Protein AF-F2Q975-F1 (afdb_monomer_lite)

Sequence (149 aa):
MLIAVYFLLTSPIRDTAPDRAGFRFYEELFMSIYDISVERIHACTLSTTAFIMMISDIEGALQVINALNHCGVPDHIDEDGWPDRTMQILSIAQMLGHASEAQLIPDRLFERYVADLIVLGHQTDAYAWNYGFRAGVTRAIELRYEEQM

Radius of gyration: 25.01 Å; chains: 1; bounding box: 68×24×67 Å

Foldseek 3Di:
DPVVVVVVPPDDDDDDDDDPVVVVVVVVVVVVVVVVVVVVVVLVVQLVVLVVVLVVLLVVLVVVLVVCVVVVPFFDQDPVRDTPNLVSLLQNLLSLLQCVLLVSDDPVVCVVPPPVSLVVSVVVPVVSNVVSSVNNVVVNVVVVVVVVD

Organism: Salmonella enterica I (NCBI:txid59201)

Secondary structure (DSSP, 8-state):
--HHHHHHHSS-----PPPHHHHHHHHHHHHHHHHHHHHHHHHHHHHHHHHHHHHHHHHHHHHHHHHHHHHTPPPPB-TTS-BHHHHHHHHHHHHHHHHHHTT-S-HHHHHHHHHHHHHHHHHHHHHHHHHHHHHHHHHHHHHHHHTT-

Structure (mmCIF, N/CA/C/O backbone):
data_AF-F2Q975-F1
#
_entry.id   AF-F2Q975-F1
#
loop_
_atom_site.group_PDB
_atom_site.id
_atom_site.type_symbol
_atom_site.label_atom_id
_atom_site.label_alt_id
_atom_site.label_comp_id
_atom_site.label_asym_id
_atom_site.label_entity_id
_atom_site.label_seq_id
_atom_site.pdbx_PDB_ins_code
_atom_site.Cartn_x
_atom_site.Cartn_y
_atom_site.Cartn_z
_atom_site.occupancy
_atom_site.B_iso_or_equiv
_atom_site.auth_seq_id
_atom_site.auth_comp_id
_atom_site.auth_asym_id
_atom_site.auth_atom_id
_atom_site.pdbx_PDB_model_num
ATOM 1 N N . MET A 1 1 ? -30.016 -6.215 22.618 1.00 42.00 1 MET A N 1
ATOM 2 C CA . MET A 1 1 ? -29.956 -5.132 23.626 1.00 42.00 1 MET A CA 1
ATOM 3 C C . MET A 1 1 ? -31.051 -4.080 23.376 1.00 42.00 1 MET A C 1
ATOM 5 O O . MET A 1 1 ? -30.775 -2.897 23.336 1.00 42.00 1 MET A O 1
ATOM 9 N N . LEU A 1 2 ? -32.302 -4.515 23.170 1.00 33.56 2 LEU A N 1
ATOM 10 C CA . LEU A 1 2 ? -33.460 -3.644 22.871 1.00 33.56 2 LEU A CA 1
ATOM 11 C C . LEU A 1 2 ? -34.613 -3.842 23.877 1.00 33.56 2 LEU A C 1
ATOM 13 O O . LEU A 1 2 ? -35.590 -3.107 23.861 1.00 33.56 2 LEU A O 1
ATOM 17 N N . ILE A 1 3 ? -34.47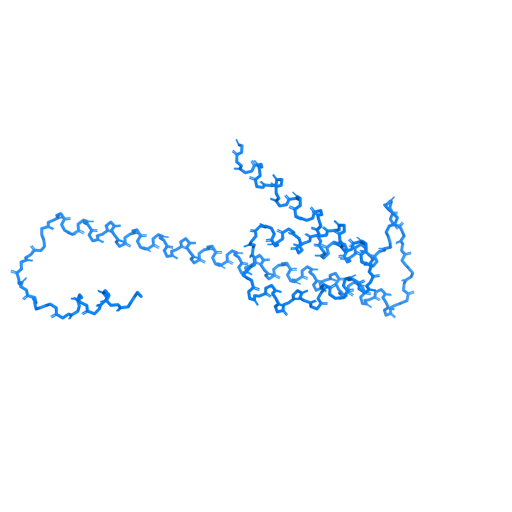5 -4.813 24.788 1.00 34.50 3 ILE A N 1
ATOM 18 C CA . ILE A 1 3 ? -35.515 -5.204 25.752 1.00 34.50 3 ILE A CA 1
ATOM 19 C C . ILE A 1 3 ? -35.499 -4.297 26.999 1.00 34.50 3 ILE A C 1
ATOM 21 O O . ILE A 1 3 ? -36.537 -4.076 27.611 1.00 34.50 3 ILE A O 1
ATOM 25 N N . ALA A 1 4 ? -34.354 -3.687 27.330 1.00 38.56 4 ALA A N 1
ATOM 26 C CA . ALA A 1 4 ? -34.225 -2.819 28.505 1.00 38.56 4 ALA A CA 1
ATOM 27 C C . ALA A 1 4 ? -34.912 -1.446 28.343 1.00 38.56 4 ALA A C 1
ATOM 29 O O . ALA A 1 4 ? -35.327 -0.849 29.330 1.00 38.56 4 ALA A O 1
ATOM 30 N N . VAL A 1 5 ? -35.085 -0.961 27.106 1.00 45.47 5 VAL A N 1
ATOM 31 C CA . VAL A 1 5 ? -35.686 0.361 26.835 1.00 45.47 5 VAL A CA 1
ATOM 32 C C . VAL A 1 5 ? -37.214 0.324 26.956 1.00 45.47 5 VAL A C 1
ATOM 34 O O . VAL A 1 5 ? -37.827 1.299 27.378 1.00 45.47 5 VAL A O 1
ATOM 37 N N . TYR A 1 6 ? -37.841 -0.819 26.663 1.00 37.97 6 TYR A N 1
ATOM 38 C CA . TYR A 1 6 ? -39.301 -0.943 26.713 1.00 37.97 6 TYR A CA 1
ATOM 39 C C . TYR A 1 6 ? -39.843 -1.029 28.149 1.00 37.97 6 TYR A C 1
ATOM 41 O O . TYR A 1 6 ? -40.932 -0.536 28.425 1.00 37.97 6 TYR A O 1
ATOM 49 N N . PHE A 1 7 ? -39.064 -1.590 29.083 1.00 35.56 7 PHE A N 1
ATOM 50 C CA . PHE A 1 7 ? -39.479 -1.746 30.484 1.00 35.56 7 PHE A CA 1
ATOM 51 C C . PHE A 1 7 ? -39.497 -0.420 31.269 1.00 35.56 7 PHE A C 1
ATOM 53 O O . PHE A 1 7 ? -40.228 -0.287 32.250 1.00 35.56 7 PHE A O 1
ATOM 60 N N . LEU A 1 8 ? -38.733 0.579 30.813 1.00 42.66 8 LEU A N 1
ATOM 61 C CA . LEU A 1 8 ? -38.669 1.909 31.429 1.00 42.66 8 LEU A CA 1
ATOM 62 C C . LEU A 1 8 ? -39.788 2.855 30.964 1.00 42.66 8 LEU A C 1
ATOM 64 O O . LEU A 1 8 ? -40.073 3.828 31.655 1.00 42.66 8 LEU A O 1
ATOM 68 N N . LEU A 1 9 ? -40.458 2.567 29.842 1.00 39.75 9 LEU A N 1
ATOM 69 C CA . LEU A 1 9 ? -41.503 3.435 29.277 1.00 39.75 9 LEU A CA 1
ATOM 70 C C . LEU A 1 9 ? -42.935 3.067 29.706 1.00 39.75 9 LEU A C 1
ATOM 72 O O . LEU A 1 9 ? -43.855 3.836 29.445 1.00 39.75 9 LEU A O 1
ATOM 76 N N . THR A 1 10 ? -43.150 1.921 30.366 1.00 38.00 10 THR A N 1
ATOM 77 C CA . THR A 1 10 ? -44.501 1.424 30.712 1.00 38.00 10 THR A CA 1
ATOM 78 C C . THR A 1 10 ? -44.800 1.352 32.210 1.00 38.00 10 THR A C 1
ATOM 80 O O . THR A 1 10 ? -45.857 0.851 32.591 1.00 38.00 10 THR A O 1
ATOM 83 N N . SER A 1 11 ? -43.904 1.824 33.079 1.00 34.69 11 SER A N 1
ATOM 84 C CA . SER A 1 11 ? -44.175 1.830 34.521 1.00 34.69 11 SER A CA 1
ATOM 85 C C . SER A 1 11 ? -45.021 3.056 34.893 1.00 34.69 11 SER A C 1
ATOM 87 O O . SER A 1 11 ? -44.601 4.180 34.617 1.00 34.69 11 SER A O 1
ATOM 89 N N . PRO A 1 12 ? -46.212 2.878 35.495 1.00 36.81 12 PRO A N 1
ATOM 90 C CA . PRO A 1 12 ? -47.069 3.992 35.866 1.00 36.81 12 PRO A CA 1
ATOM 91 C C . PRO A 1 12 ? -46.382 4.815 36.957 1.00 36.81 12 PRO A C 1
ATOM 93 O O . PRO A 1 12 ? -45.945 4.281 37.978 1.00 36.81 12 PRO A O 1
ATOM 96 N N . ILE A 1 13 ? -46.291 6.118 36.704 1.00 47.84 13 ILE A N 1
ATOM 97 C CA . ILE A 1 13 ? -45.749 7.143 37.593 1.00 47.84 13 ILE A CA 1
ATOM 98 C C . ILE A 1 13 ? -46.449 7.024 38.953 1.00 47.84 13 ILE A C 1
ATOM 100 O O . ILE A 1 13 ? -47.622 7.365 39.098 1.00 47.84 13 ILE A O 1
ATOM 104 N N . ARG A 1 14 ? -45.734 6.512 39.959 1.00 38.78 14 ARG A N 1
ATOM 105 C CA . ARG A 1 14 ? -46.040 6.819 41.355 1.00 38.78 14 ARG A CA 1
ATOM 106 C C . ARG A 1 14 ? -45.259 8.077 41.695 1.00 38.78 14 ARG A C 1
ATOM 108 O O . ARG A 1 14 ? -44.032 8.052 41.683 1.00 38.78 14 ARG A O 1
ATOM 115 N N . ASP A 1 15 ? -45.999 9.150 41.958 1.00 42.81 15 ASP A N 1
ATOM 116 C CA . ASP A 1 15 ? -45.509 10.418 42.495 1.00 42.81 15 ASP A CA 1
ATOM 117 C C . ASP A 1 15 ? -44.727 10.182 43.792 1.00 42.81 15 ASP A C 1
ATOM 119 O O . ASP A 1 15 ? -45.261 10.191 44.900 1.00 42.81 15 ASP A O 1
ATOM 123 N N . THR A 1 16 ? -43.430 9.964 43.655 1.00 45.22 16 THR A N 1
ATOM 124 C CA . THR A 1 16 ? -42.461 10.158 44.725 1.00 45.22 16 THR A CA 1
ATOM 125 C C . THR A 1 16 ? -41.356 11.007 44.138 1.00 45.22 16 THR A C 1
ATOM 127 O O . THR A 1 16 ? -40.662 10.570 43.220 1.00 45.22 16 THR A O 1
ATOM 130 N N . ALA A 1 17 ? -41.246 12.242 44.634 1.00 49.47 17 ALA A N 1
ATOM 131 C CA . ALA A 1 17 ? -40.168 13.155 44.287 1.00 49.47 17 ALA A CA 1
ATOM 132 C C . ALA A 1 17 ? -38.824 12.407 44.391 1.00 49.47 17 ALA A C 1
ATOM 134 O O . ALA A 1 17 ? -38.575 11.780 45.426 1.00 49.47 17 ALA A O 1
ATOM 135 N N . PRO A 1 18 ? -37.982 12.417 43.342 1.00 49.00 18 PRO A N 1
ATOM 136 C CA . PRO A 1 18 ? -36.704 11.731 43.395 1.00 49.00 18 PRO A CA 1
ATOM 137 C C . PRO A 1 18 ? -35.852 12.371 44.493 1.00 49.00 18 PRO A C 1
ATOM 13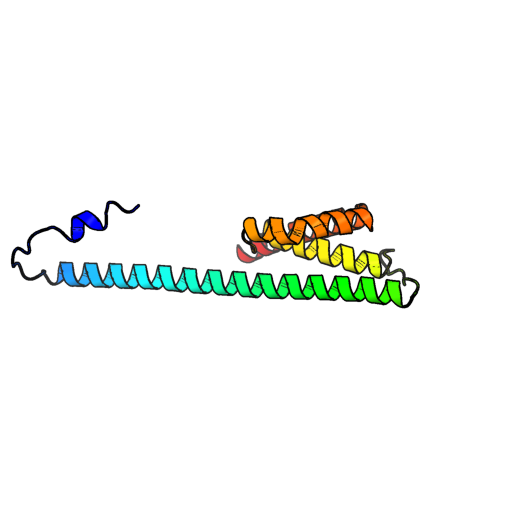9 O O . PRO A 1 18 ? -35.650 13.586 44.513 1.00 49.00 18 PRO A O 1
ATOM 142 N N . ASP A 1 19 ? -35.377 11.548 45.428 1.00 55.75 19 ASP A N 1
ATOM 143 C CA . ASP A 1 19 ? -34.378 11.947 46.418 1.00 55.75 19 ASP A CA 1
ATOM 144 C C . ASP A 1 19 ? -33.172 12.578 45.689 1.00 55.75 19 ASP A C 1
ATOM 146 O O . ASP A 1 19 ? -32.802 12.152 44.589 1.00 55.75 19 ASP A O 1
ATOM 150 N N . ARG A 1 20 ? -32.541 13.591 46.294 1.00 54.78 20 ARG A N 1
ATOM 151 C CA . ARG A 1 20 ? -31.344 14.276 45.772 1.00 54.78 20 ARG A CA 1
ATOM 152 C C . ARG A 1 20 ? -30.236 13.292 45.379 1.00 54.78 20 ARG A C 1
ATOM 154 O O . ARG A 1 20 ? -29.461 13.589 44.473 1.00 54.78 20 ARG A O 1
ATOM 161 N N . ALA A 1 21 ? -30.178 12.131 46.032 1.00 56.84 21 ALA A N 1
ATOM 162 C CA . ALA A 1 21 ? -29.271 11.040 45.685 1.00 56.84 21 ALA A CA 1
ATOM 163 C C . ALA A 1 21 ? -29.577 10.410 44.312 1.00 56.84 21 ALA A C 1
ATOM 165 O O . ALA A 1 21 ? -28.656 10.139 43.547 1.00 56.84 21 ALA A O 1
ATOM 166 N N . GLY A 1 22 ? -30.856 10.235 43.964 1.00 50.97 22 GLY A N 1
ATOM 167 C CA . GLY A 1 22 ? -31.276 9.734 42.655 1.00 50.97 22 GLY A CA 1
ATOM 168 C C . GLY A 1 22 ? -30.967 10.725 41.535 1.00 50.97 22 GLY A C 1
ATOM 169 O O . GLY A 1 22 ? -30.476 10.321 40.488 1.00 50.97 22 GLY A O 1
ATOM 170 N N . PHE A 1 23 ? -31.166 12.025 41.774 1.00 54.59 23 PHE A N 1
ATOM 171 C CA . PHE A 1 23 ? -30.871 13.068 40.782 1.00 54.59 23 PHE A CA 1
ATOM 172 C C . PHE A 1 23 ? -29.372 13.139 40.435 1.00 54.59 23 PHE A C 1
ATOM 174 O O . PHE A 1 23 ? -29.023 13.214 39.261 1.00 54.59 23 PHE A O 1
ATOM 181 N N . ARG A 1 24 ? -28.482 13.015 41.433 1.00 57.56 24 ARG A N 1
ATOM 182 C CA . ARG A 1 24 ? -27.028 12.901 41.197 1.00 57.56 24 ARG A CA 1
ATOM 183 C C . ARG A 1 24 ? -26.644 11.647 40.424 1.00 57.56 24 ARG A C 1
ATOM 185 O O . ARG A 1 24 ? -25.808 11.730 39.537 1.00 57.56 24 ARG A O 1
ATOM 192 N N . PHE A 1 25 ? -27.268 10.511 40.730 1.00 56.09 25 PHE A N 1
ATOM 193 C CA . PHE A 1 25 ? -26.995 9.257 40.028 1.00 56.09 25 PHE A CA 1
ATOM 194 C C . PHE A 1 25 ? -27.364 9.344 38.544 1.00 56.09 25 PHE A C 1
ATOM 196 O O . PHE A 1 25 ? -26.633 8.844 37.694 1.00 56.09 25 PHE A O 1
ATOM 203 N N . TYR A 1 26 ? -28.480 10.005 38.222 1.00 55.62 26 TYR A N 1
ATOM 204 C CA . TYR A 1 26 ? -28.862 10.250 36.834 1.00 55.62 26 TYR A CA 1
ATOM 205 C C . TYR A 1 26 ? -27.914 11.227 36.138 1.00 55.62 26 TYR A C 1
ATOM 207 O O . TYR A 1 26 ? -27.563 10.963 34.997 1.00 55.62 26 TYR A O 1
ATOM 215 N N . GLU A 1 27 ? -27.456 12.300 36.791 1.00 61.03 27 GLU A N 1
ATOM 216 C CA . GLU A 1 27 ? -26.472 13.209 36.180 1.00 61.03 27 GLU A CA 1
ATOM 217 C C . GLU A 1 27 ? -25.109 12.550 35.950 1.00 61.03 27 GLU A C 1
ATOM 219 O O . GLU A 1 27 ? -24.549 12.706 34.869 1.00 61.03 27 GLU A O 1
ATOM 224 N N . GLU A 1 28 ? -24.600 11.764 36.901 1.00 60.25 28 GLU A N 1
ATOM 225 C CA . GLU A 1 28 ? -23.337 11.028 36.744 1.00 60.25 28 GLU A CA 1
ATOM 226 C C . GLU A 1 28 ? -23.425 9.994 35.614 1.00 60.25 28 GLU A C 1
ATOM 228 O O . GLU A 1 28 ? -22.510 9.867 34.800 1.00 60.25 28 GLU A O 1
ATOM 233 N N . LEU A 1 29 ? -24.554 9.290 35.508 1.00 63.16 29 LEU A N 1
ATOM 234 C CA . LEU A 1 29 ? -24.781 8.300 34.458 1.00 63.16 29 LEU A CA 1
ATOM 235 C C . LEU A 1 29 ? -24.998 8.963 33.088 1.00 63.16 29 LEU A C 1
ATOM 237 O O . LEU A 1 29 ? -24.548 8.439 32.072 1.00 63.16 29 LEU A O 1
ATOM 241 N N . PHE A 1 30 ? -25.636 10.134 33.050 1.00 60.00 30 PHE A N 1
ATOM 242 C CA . PHE A 1 30 ? -25.846 10.903 31.824 1.00 60.00 30 PHE A CA 1
ATOM 243 C C . PHE A 1 30 ? -24.547 11.555 31.332 1.00 60.00 30 PHE A C 1
ATOM 245 O O . PHE A 1 30 ? -24.256 11.460 30.142 1.00 60.00 30 PHE A O 1
ATOM 252 N N . MET A 1 31 ? -23.731 12.128 32.227 1.00 58.12 31 MET A N 1
ATOM 253 C CA . MET A 1 31 ? -22.379 12.609 31.910 1.00 58.12 31 MET A CA 1
ATOM 254 C C . MET A 1 31 ? -21.486 11.470 31.415 1.00 58.12 31 MET A C 1
ATOM 256 O O . MET A 1 31 ? -20.868 11.605 30.366 1.00 58.12 31 MET A O 1
ATOM 260 N N . SER A 1 32 ? -21.500 10.313 32.084 1.00 63.44 32 SER A N 1
ATOM 261 C CA . SER A 1 32 ? -20.721 9.143 31.661 1.00 63.44 32 SER A CA 1
ATOM 262 C C . SER A 1 32 ? -21.123 8.635 30.27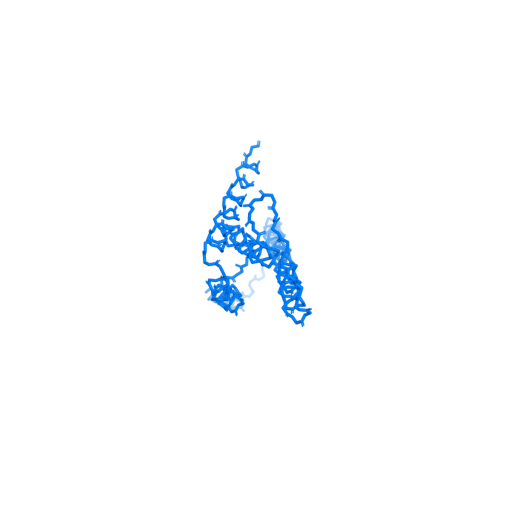1 1.00 63.44 32 SER A C 1
ATOM 264 O O . SER A 1 32 ? -20.260 8.335 29.448 1.00 63.44 32 SER A O 1
ATOM 266 N N . ILE A 1 33 ? -22.423 8.567 29.965 1.00 55.31 33 ILE A N 1
ATOM 267 C CA . ILE A 1 33 ? -22.900 8.173 28.630 1.00 55.31 33 ILE A CA 1
ATOM 268 C C . ILE A 1 33 ? -22.499 9.210 27.577 1.00 55.31 33 ILE A C 1
ATOM 270 O O . ILE A 1 33 ? -22.117 8.829 26.467 1.00 55.31 33 ILE A O 1
ATOM 274 N N . TYR A 1 34 ? -22.579 10.500 27.911 1.00 60.75 34 TYR A N 1
ATOM 275 C CA . TYR A 1 34 ? -22.144 11.573 27.024 1.00 60.75 34 TYR A CA 1
ATOM 276 C C . TYR A 1 34 ? -20.652 11.465 26.714 1.00 60.75 34 TYR A C 1
ATOM 278 O O . TYR A 1 34 ? -20.306 11.430 25.535 1.00 60.75 34 TYR A O 1
ATOM 286 N N . ASP A 1 35 ? -19.796 11.304 27.720 1.00 53.97 35 ASP A N 1
ATOM 287 C CA . ASP A 1 35 ? -18.348 11.167 27.533 1.00 53.97 35 ASP A CA 1
ATOM 288 C C . ASP A 1 35 ? -18.002 9.944 26.669 1.00 53.97 35 ASP A C 1
ATOM 290 O O . ASP A 1 35 ? -17.299 10.079 25.668 1.00 53.97 35 ASP A O 1
ATOM 294 N N . ILE A 1 36 ? -18.613 8.780 26.937 1.00 63.22 36 ILE A N 1
ATOM 295 C CA . ILE A 1 36 ? -18.443 7.569 26.110 1.00 63.22 36 ILE A CA 1
ATOM 296 C C . ILE A 1 36 ? -18.883 7.822 24.660 1.00 63.22 36 ILE A C 1
ATOM 298 O O . ILE A 1 36 ? -18.275 7.318 23.712 1.00 63.22 36 ILE A O 1
ATOM 302 N N . SER A 1 37 ? -19.967 8.575 24.456 1.00 60.91 37 SER A N 1
ATOM 303 C CA . SER A 1 37 ? -20.466 8.878 23.114 1.00 60.91 37 SER A CA 1
ATOM 304 C C . SER A 1 37 ? -19.552 9.846 22.360 1.00 60.91 37 SER A C 1
ATOM 306 O O . SER A 1 37 ? -19.288 9.626 21.178 1.00 60.91 37 SER A O 1
ATOM 308 N N . VAL A 1 38 ? -19.013 10.862 23.038 1.00 62.25 38 VAL A N 1
ATOM 309 C CA . VAL A 1 38 ? -18.106 11.860 22.461 1.00 62.25 38 VAL A CA 1
ATOM 310 C C . VAL A 1 38 ? -16.761 11.225 22.123 1.00 62.25 38 VAL A C 1
ATOM 312 O O . VAL A 1 38 ? -16.285 11.404 21.003 1.00 62.25 38 VAL A O 1
ATOM 315 N N . GLU A 1 39 ? -16.192 10.414 23.017 1.00 62.25 39 GLU A N 1
ATOM 316 C CA . GLU A 1 39 ? -14.956 9.669 22.756 1.00 62.25 39 GLU A CA 1
ATOM 317 C C . GLU A 1 39 ? -15.105 8.727 21.560 1.00 62.25 39 GLU A C 1
ATOM 319 O O . GLU A 1 39 ? -14.244 8.700 20.681 1.00 62.25 39 GLU A O 1
ATOM 324 N N . ARG A 1 40 ? -16.227 7.999 21.460 1.00 60.56 40 ARG A N 1
ATOM 325 C CA . ARG A 1 40 ? -16.488 7.123 20.307 1.00 60.56 40 ARG A CA 1
ATOM 326 C C . ARG A 1 40 ? -16.649 7.906 19.010 1.00 60.56 40 ARG A C 1
ATOM 328 O O . ARG A 1 40 ? -16.106 7.485 17.995 1.00 60.56 40 ARG A O 1
ATOM 335 N N . ILE A 1 41 ? -17.361 9.034 19.020 1.00 63.16 41 ILE A N 1
ATOM 336 C CA . ILE A 1 41 ? -17.509 9.892 17.833 1.00 63.16 41 ILE A CA 1
ATOM 337 C C . ILE A 1 41 ? -16.149 10.452 17.408 1.00 63.16 41 ILE A C 1
ATOM 339 O O . ILE A 1 41 ? -15.822 10.432 16.220 1.00 63.16 41 ILE A O 1
ATOM 343 N N . HIS A 1 42 ? -15.340 10.907 18.362 1.00 63.22 42 HIS A N 1
ATOM 344 C CA . HIS A 1 42 ? -14.005 11.430 18.105 1.00 63.22 42 HIS A CA 1
ATOM 345 C C . HIS A 1 42 ? -13.077 10.347 17.538 1.00 63.22 42 HIS A C 1
ATOM 347 O O . HIS A 1 42 ? -12.457 10.557 16.498 1.00 63.22 42 HIS A O 1
ATOM 353 N N . ALA A 1 43 ? -13.059 9.155 18.141 1.00 63.25 43 ALA A N 1
ATOM 354 C CA . ALA A 1 43 ? -12.296 8.008 17.652 1.00 63.25 43 ALA A CA 1
ATOM 355 C C . ALA A 1 43 ? -12.737 7.574 16.242 1.00 63.25 43 ALA A C 1
ATOM 357 O O . ALA A 1 43 ? -11.898 7.349 15.371 1.00 63.25 43 ALA A O 1
ATOM 358 N N . CYS A 1 44 ? -14.047 7.523 15.973 1.00 64.25 44 CYS A N 1
ATOM 359 C CA . CYS A 1 44 ? -14.573 7.236 14.637 1.00 64.25 44 CYS A CA 1
ATOM 360 C C . CYS A 1 44 ? -14.174 8.308 13.612 1.00 64.25 44 CYS A C 1
ATOM 362 O O . CYS A 1 44 ? -13.856 7.976 12.470 1.00 64.25 44 CYS A O 1
ATOM 364 N N . THR A 1 45 ? -14.165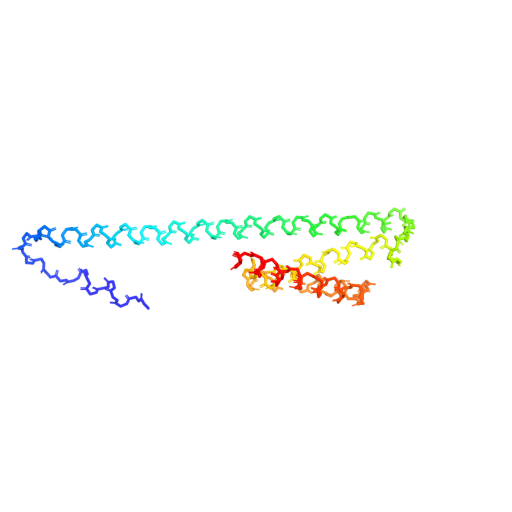 9.581 14.007 1.00 65.00 45 THR A N 1
ATOM 365 C CA . THR A 1 45 ? -13.766 10.696 13.136 1.00 65.00 45 THR A CA 1
ATOM 366 C C . THR A 1 45 ? -12.276 10.627 12.810 1.00 65.00 45 THR A C 1
ATOM 368 O O . THR A 1 45 ? -11.904 10.727 11.644 1.00 65.00 45 THR A O 1
ATOM 371 N N . LEU A 1 46 ? -11.425 10.380 13.810 1.00 67.75 46 LEU A N 1
ATOM 372 C CA . LEU A 1 46 ? -9.986 10.195 13.618 1.00 67.75 46 LEU A CA 1
ATOM 373 C C . LEU A 1 46 ? -9.675 8.995 12.715 1.00 67.75 46 LEU A C 1
ATOM 375 O O . LEU A 1 46 ? -8.902 9.141 11.773 1.00 67.75 46 LEU A O 1
ATOM 379 N N . SER A 1 47 ? -10.322 7.847 12.942 1.00 69.94 47 SER A N 1
ATOM 380 C CA . SER A 1 47 ? -10.167 6.657 12.090 1.00 69.94 47 SER A CA 1
ATOM 381 C C . SER A 1 47 ? -10.615 6.924 10.648 1.00 69.94 47 SER A C 1
ATOM 383 O O . SER A 1 47 ? -9.936 6.522 9.706 1.00 69.94 47 SER A O 1
ATOM 385 N N . THR A 1 48 ? -11.701 7.680 10.451 1.00 72.44 48 THR A N 1
ATOM 386 C CA . THR A 1 48 ? -12.177 8.046 9.106 1.00 72.44 48 THR A CA 1
ATOM 387 C C . THR A 1 48 ? -11.191 8.964 8.386 1.00 72.44 48 THR A C 1
ATOM 389 O O . THR A 1 48 ? -10.869 8.727 7.223 1.00 72.44 48 THR A O 1
ATOM 392 N N . THR A 1 49 ? -10.674 9.992 9.062 1.00 78.50 49 THR A N 1
ATOM 393 C CA . THR A 1 49 ? -9.673 10.901 8.484 1.00 78.50 49 THR A CA 1
ATOM 394 C C . THR A 1 49 ? -8.377 10.161 8.161 1.00 78.50 49 THR A C 1
ATOM 396 O O . THR A 1 49 ? -7.845 10.326 7.067 1.00 78.50 49 THR A O 1
ATOM 399 N N . ALA A 1 50 ? -7.897 9.301 9.066 1.00 75.12 50 ALA A N 1
ATOM 400 C CA . ALA A 1 50 ? -6.717 8.469 8.838 1.00 75.12 50 ALA A CA 1
ATOM 401 C C . ALA A 1 50 ? -6.893 7.547 7.623 1.00 75.12 50 ALA A C 1
ATOM 403 O O . ALA A 1 50 ? -5.994 7.446 6.791 1.00 75.12 50 ALA A O 1
ATOM 404 N N . PHE A 1 51 ? -8.072 6.939 7.472 1.00 76.12 51 PHE A N 1
ATOM 405 C CA . PHE A 1 51 ? -8.397 6.118 6.310 1.00 76.12 51 PHE A CA 1
ATOM 406 C C . PHE A 1 51 ? -8.386 6.920 5.000 1.00 76.12 51 PHE A C 1
ATOM 408 O O . PHE A 1 51 ? -7.793 6.475 4.021 1.00 76.12 51 PHE A O 1
ATOM 415 N N . ILE A 1 52 ? -8.993 8.113 4.977 1.00 81.31 52 ILE A N 1
ATOM 416 C CA . ILE A 1 52 ? -9.009 8.978 3.785 1.00 81.31 52 ILE A CA 1
ATOM 417 C C . ILE A 1 52 ? -7.591 9.402 3.394 1.00 81.31 52 ILE A C 1
ATOM 419 O O . ILE A 1 52 ? -7.254 9.353 2.212 1.00 81.31 52 ILE A O 1
ATOM 423 N N . MET A 1 53 ? -6.760 9.791 4.367 1.00 84.44 53 MET A N 1
ATOM 424 C CA . MET A 1 53 ? -5.364 10.159 4.108 1.00 84.44 53 MET A CA 1
ATOM 425 C C . MET A 1 53 ? -4.591 8.982 3.514 1.00 84.44 53 MET A C 1
ATOM 427 O O . MET A 1 53 ? -3.998 9.128 2.452 1.00 84.44 53 MET A O 1
ATOM 431 N N . MET A 1 54 ? -4.702 7.794 4.114 1.00 84.50 54 MET A N 1
ATOM 432 C CA . MET A 1 54 ? -4.026 6.601 3.606 1.00 84.50 54 MET A CA 1
ATOM 433 C C . MET A 1 54 ? -4.450 6.254 2.171 1.00 84.50 54 MET A C 1
ATOM 435 O O . MET A 1 54 ? -3.603 5.955 1.335 1.00 84.50 54 MET A O 1
ATOM 439 N N . ILE A 1 55 ? -5.750 6.296 1.857 1.00 83.56 55 ILE A N 1
ATOM 440 C CA . ILE A 1 55 ? -6.217 6.040 0.486 1.00 83.56 55 ILE A CA 1
ATOM 441 C C . ILE A 1 55 ? -5.693 7.107 -0.479 1.00 83.56 55 ILE A C 1
ATOM 443 O O . ILE A 1 55 ? -5.269 6.759 -1.576 1.00 83.56 55 ILE A O 1
ATOM 447 N N . SER A 1 56 ? -5.655 8.375 -0.063 1.00 87.06 56 SER A N 1
ATOM 448 C CA . SER A 1 56 ? -5.107 9.466 -0.881 1.00 87.06 56 SER A CA 1
ATOM 449 C C . SER A 1 56 ? -3.626 9.243 -1.206 1.00 87.06 56 SER A C 1
ATOM 451 O O . SER A 1 56 ? -3.215 9.421 -2.353 1.00 87.06 56 SER A O 1
ATOM 453 N N . ASP A 1 57 ? -2.836 8.792 -0.229 1.00 89.81 57 ASP A N 1
ATOM 454 C CA . ASP A 1 57 ? -1.417 8.479 -0.420 1.00 89.81 57 ASP A CA 1
ATOM 455 C C . ASP A 1 57 ? -1.224 7.287 -1.370 1.00 89.81 57 ASP A C 1
ATOM 457 O O . ASP A 1 57 ? -0.383 7.328 -2.273 1.00 89.81 57 ASP A O 1
ATOM 461 N N . ILE A 1 58 ? -2.050 6.244 -1.229 1.00 88.06 58 ILE A N 1
ATOM 462 C CA . ILE A 1 58 ? -2.052 5.084 -2.131 1.00 88.06 58 ILE A CA 1
ATOM 463 C C . ILE A 1 58 ? -2.416 5.504 -3.560 1.00 88.06 58 ILE A C 1
ATOM 465 O O . ILE A 1 58 ? -1.729 5.124 -4.508 1.00 88.06 58 ILE A O 1
ATOM 469 N N . GLU A 1 59 ? -3.476 6.293 -3.738 1.00 88.00 59 GLU A N 1
ATOM 470 C CA . GLU A 1 59 ? -3.887 6.799 -5.049 1.00 88.00 59 GLU A CA 1
ATOM 471 C C . GLU A 1 59 ? -2.788 7.650 -5.691 1.00 88.00 59 GLU A C 1
ATOM 473 O O . GLU A 1 59 ? -2.519 7.501 -6.885 1.00 88.00 59 GLU A O 1
ATOM 478 N N . GLY A 1 60 ? -2.105 8.486 -4.906 1.00 90.00 60 GLY A N 1
ATOM 479 C CA . GLY A 1 60 ? -0.951 9.259 -5.357 1.00 90.00 60 GLY A CA 1
ATOM 480 C C . GLY A 1 60 ? 0.175 8.366 -5.881 1.00 90.00 60 GLY A C 1
ATOM 481 O O . GLY A 1 60 ? 0.643 8.558 -7.004 1.00 90.00 60 GLY A O 1
ATOM 482 N N . ALA A 1 61 ? 0.563 7.339 -5.124 1.00 90.00 61 ALA A N 1
ATOM 483 C CA . ALA A 1 61 ? 1.592 6.383 -5.539 1.00 90.00 61 ALA A CA 1
ATOM 484 C C . ALA A 1 61 ? 1.200 5.628 -6.826 1.00 90.00 61 ALA A C 1
ATOM 486 O O . ALA A 1 61 ? 2.008 5.490 -7.749 1.00 90.00 61 ALA A O 1
ATOM 487 N N . LEU A 1 62 ? -0.063 5.209 -6.949 1.00 87.88 62 LEU A N 1
ATOM 488 C CA . LEU A 1 62 ? -0.583 4.580 -8.169 1.00 87.88 62 LEU A CA 1
ATOM 489 C C . LEU A 1 62 ? -0.558 5.528 -9.373 1.00 87.88 62 LEU A C 1
ATOM 491 O O . LEU A 1 62 ? -0.228 5.105 -10.484 1.00 87.88 62 LEU A O 1
ATOM 495 N N . GLN A 1 63 ? -0.876 6.809 -9.175 1.00 89.88 63 GLN A N 1
ATOM 496 C CA . GLN A 1 63 ? -0.779 7.820 -10.227 1.00 89.88 63 GLN A CA 1
ATOM 497 C C . GLN A 1 63 ? 0.664 8.015 -10.691 1.00 89.88 63 GLN A C 1
ATOM 499 O O . GLN A 1 63 ? 0.887 8.123 -11.897 1.00 89.88 63 GLN A O 1
ATOM 504 N N . VAL A 1 64 ? 1.639 7.998 -9.777 1.00 89.50 64 VAL A N 1
ATOM 505 C CA . VAL A 1 64 ? 3.067 8.053 -10.128 1.00 89.50 64 VAL A CA 1
ATOM 506 C C . VAL A 1 64 ? 3.454 6.849 -10.982 1.00 89.50 64 VAL A C 1
ATOM 508 O O . VAL A 1 64 ? 3.988 7.036 -12.075 1.00 89.50 64 VAL A O 1
ATOM 511 N N . ILE A 1 65 ? 3.123 5.625 -10.554 1.00 87.69 65 ILE A N 1
ATOM 512 C CA . ILE A 1 65 ? 3.387 4.402 -11.336 1.00 87.69 65 ILE A CA 1
ATOM 513 C C . ILE A 1 65 ? 2.778 4.526 -12.736 1.00 87.69 65 ILE A C 1
ATOM 515 O O . ILE A 1 65 ? 3.440 4.261 -13.744 1.00 87.69 65 ILE A O 1
ATOM 519 N N . ASN A 1 66 ? 1.519 4.958 -12.814 1.00 88.50 66 ASN A N 1
ATOM 520 C CA . ASN A 1 66 ? 0.812 5.084 -14.078 1.00 88.50 66 ASN A CA 1
ATOM 521 C C . ASN A 1 66 ? 1.436 6.147 -14.994 1.00 88.50 66 ASN A C 1
ATOM 523 O O . ASN A 1 66 ? 1.576 5.910 -16.196 1.00 88.50 66 ASN A O 1
ATOM 527 N N . ALA A 1 67 ? 1.845 7.288 -14.438 1.00 88.81 67 ALA A N 1
ATOM 528 C CA . ALA A 1 67 ? 2.519 8.354 -15.168 1.00 88.81 67 ALA A CA 1
ATOM 529 C C . ALA A 1 67 ? 3.876 7.890 -15.710 1.00 88.81 67 ALA A C 1
ATOM 531 O O . ALA A 1 67 ? 4.160 8.090 -16.890 1.00 88.81 67 ALA A O 1
ATOM 532 N N . LEU A 1 68 ? 4.682 7.206 -14.893 1.00 87.38 68 LEU A N 1
ATOM 533 C CA . LEU A 1 68 ? 5.959 6.639 -15.329 1.00 87.38 68 LEU A CA 1
ATOM 534 C C . LEU A 1 68 ? 5.748 5.631 -16.467 1.00 87.38 68 LEU A C 1
ATOM 536 O O . LEU A 1 68 ? 6.455 5.680 -17.475 1.00 87.38 68 LEU A O 1
ATOM 540 N N . ASN A 1 69 ? 4.758 4.740 -16.341 1.00 87.19 69 ASN A N 1
ATOM 541 C CA . ASN A 1 69 ? 4.388 3.778 -17.386 1.00 87.19 69 ASN A CA 1
ATOM 542 C C . ASN A 1 69 ? 3.980 4.464 -18.695 1.00 87.19 69 ASN A C 1
ATOM 544 O O . ASN A 1 69 ? 4.504 4.118 -19.751 1.00 87.19 69 ASN A O 1
ATOM 548 N N . HIS A 1 70 ? 3.085 5.452 -18.636 1.00 89.94 70 HIS A N 1
ATOM 549 C CA . HIS A 1 70 ? 2.578 6.142 -19.826 1.00 89.94 70 HIS A CA 1
ATOM 550 C C . HIS A 1 70 ? 3.635 7.004 -20.515 1.00 89.94 70 HIS A C 1
ATOM 552 O O . HIS A 1 70 ? 3.680 7.064 -21.742 1.00 89.94 70 HIS A O 1
ATOM 558 N N . CYS A 1 71 ? 4.495 7.660 -19.739 1.00 89.56 71 CYS A N 1
ATOM 559 C CA . CYS A 1 71 ? 5.564 8.497 -20.270 1.00 89.56 71 CYS A CA 1
ATOM 560 C C . CYS A 1 71 ? 6.781 7.685 -20.743 1.00 89.56 71 CYS A C 1
ATOM 562 O O . CYS A 1 71 ? 7.707 8.266 -21.304 1.00 89.56 71 CYS A O 1
ATOM 564 N N . GLY A 1 72 ? 6.806 6.366 -20.508 1.00 84.62 72 GLY A N 1
ATOM 565 C CA . GLY A 1 72 ? 7.929 5.501 -20.874 1.00 84.62 72 GLY A CA 1
ATOM 566 C C . GLY A 1 72 ? 9.228 5.863 -20.151 1.00 84.62 72 GLY A C 1
ATOM 567 O O . GLY A 1 72 ? 10.309 5.637 -20.691 1.00 84.62 72 GLY A O 1
ATOM 568 N N . VAL A 1 73 ? 9.133 6.458 -18.957 1.00 84.19 73 VAL A N 1
ATOM 569 C CA . VAL A 1 73 ? 10.306 6.875 -18.179 1.00 84.19 73 VAL A CA 1
ATOM 570 C C . VAL A 1 73 ? 10.983 5.615 -17.633 1.00 84.19 73 VAL A C 1
ATOM 572 O O . VAL A 1 73 ? 10.320 4.845 -16.931 1.00 84.19 73 VAL A O 1
ATOM 575 N N . PRO A 1 74 ? 12.258 5.347 -17.961 1.00 85.12 74 PRO A N 1
ATOM 576 C CA . PRO A 1 74 ? 12.974 4.218 -17.379 1.00 85.12 74 PRO A CA 1
ATOM 577 C C . PRO A 1 74 ? 13.136 4.435 -15.872 1.00 85.12 74 PRO A C 1
ATOM 579 O O . PRO A 1 74 ? 13.358 5.565 -15.442 1.00 85.12 74 PRO A O 1
ATOM 582 N N . ASP A 1 75 ? 13.010 3.366 -15.086 1.00 87.00 75 ASP A N 1
ATOM 583 C CA . ASP A 1 75 ? 13.216 3.452 -13.639 1.00 87.00 75 ASP A CA 1
ATOM 584 C C . ASP A 1 75 ? 14.662 3.839 -13.318 1.00 87.00 75 ASP A C 1
ATOM 586 O O . ASP A 1 75 ? 15.613 3.292 -13.893 1.00 87.00 75 ASP A O 1
ATOM 590 N N . HIS A 1 76 ? 14.828 4.743 -12.358 1.00 89.75 76 HIS A N 1
ATOM 591 C CA . HIS A 1 76 ? 16.050 4.806 -11.581 1.00 89.75 76 HIS A CA 1
ATOM 592 C C . HIS A 1 76 ? 16.074 3.641 -10.582 1.00 89.75 76 HIS A C 1
ATOM 594 O O . HIS A 1 76 ? 15.028 3.191 -10.116 1.00 89.75 76 HIS A O 1
ATOM 600 N N . ILE A 1 77 ? 17.274 3.133 -10.298 1.00 89.44 77 ILE A N 1
ATOM 601 C CA . ILE A 1 77 ? 17.502 2.121 -9.266 1.00 89.44 77 ILE A CA 1
ATOM 602 C C . ILE A 1 77 ? 18.075 2.851 -8.059 1.00 89.44 77 ILE A C 1
ATOM 604 O O . ILE A 1 77 ? 19.122 3.490 -8.189 1.00 89.44 77 ILE A O 1
ATOM 608 N N . ASP A 1 78 ? 17.384 2.772 -6.929 1.00 85.81 78 ASP A N 1
ATOM 609 C CA . ASP A 1 78 ? 17.822 3.403 -5.688 1.00 85.81 78 ASP A CA 1
ATOM 610 C C . ASP A 1 78 ? 19.026 2.687 -5.041 1.00 85.81 78 ASP A C 1
ATOM 612 O O . ASP A 1 78 ? 19.573 1.711 -5.566 1.00 85.81 78 ASP A O 1
ATOM 616 N N . GLU A 1 79 ? 19.466 3.198 -3.888 1.00 84.88 79 GLU A N 1
ATOM 617 C CA . GLU A 1 79 ? 20.596 2.641 -3.130 1.00 84.88 79 GLU A CA 1
ATOM 618 C C . GLU A 1 79 ? 20.347 1.201 -2.649 1.00 84.88 79 GLU A C 1
ATOM 620 O O . GLU A 1 79 ? 21.299 0.432 -2.489 1.00 84.88 79 GLU A O 1
ATOM 625 N N . ASP A 1 80 ? 19.079 0.824 -2.477 1.00 81.56 80 ASP A N 1
ATOM 626 C CA . ASP A 1 80 ? 18.637 -0.493 -2.024 1.00 81.56 80 ASP A CA 1
ATOM 627 C C . ASP A 1 80 ? 18.393 -1.474 -3.190 1.00 81.56 80 ASP A C 1
ATOM 629 O O . ASP A 1 80 ? 18.111 -2.657 -2.972 1.00 81.56 80 ASP A O 1
ATOM 633 N N . GLY A 1 81 ? 18.564 -1.021 -4.437 1.00 86.31 81 GLY A N 1
ATOM 634 C CA . GLY A 1 81 ? 18.419 -1.833 -5.643 1.00 86.31 81 GLY A CA 1
ATOM 635 C C . GLY A 1 81 ? 16.996 -1.886 -6.202 1.00 86.31 81 GLY A C 1
ATOM 636 O O . GLY A 1 81 ? 16.733 -2.693 -7.100 1.00 86.31 81 GLY A O 1
ATOM 637 N N . TRP A 1 82 ? 16.083 -1.050 -5.713 1.00 86.88 82 TRP A N 1
ATOM 638 C CA . TRP A 1 82 ? 14.690 -1.021 -6.136 1.00 86.88 82 TRP A CA 1
ATOM 639 C C . TRP A 1 82 ? 14.455 -0.019 -7.271 1.00 86.88 82 TRP A C 1
ATOM 641 O O . TRP A 1 82 ? 14.865 1.139 -7.185 1.00 86.88 82 TRP A O 1
ATOM 651 N N . PRO A 1 83 ? 13.747 -0.436 -8.335 1.00 90.81 83 PRO A N 1
ATOM 652 C CA . PRO A 1 83 ? 13.204 0.482 -9.328 1.00 90.81 83 PRO A CA 1
ATOM 653 C C . PRO A 1 83 ? 12.208 1.473 -8.711 1.00 90.81 83 PRO A C 1
ATOM 655 O O . PRO A 1 83 ? 11.421 1.088 -7.843 1.00 90.81 83 PRO A O 1
ATOM 658 N N . ASP A 1 84 ? 12.145 2.704 -9.225 1.00 88.88 84 ASP A N 1
ATOM 659 C CA . ASP A 1 84 ? 11.206 3.746 -8.765 1.00 88.88 84 ASP A CA 1
ATOM 660 C C . ASP A 1 84 ? 9.756 3.246 -8.642 1.00 88.88 84 ASP A C 1
ATOM 662 O O . ASP A 1 84 ? 9.084 3.479 -7.633 1.00 88.88 84 ASP A O 1
ATOM 666 N N . ARG A 1 85 ? 9.253 2.518 -9.649 1.00 87.88 85 ARG A N 1
ATOM 667 C CA . ARG A 1 85 ? 7.903 1.923 -9.612 1.00 87.88 85 ARG A CA 1
ATOM 668 C C . ARG A 1 85 ? 7.749 0.884 -8.504 1.00 87.88 85 ARG A C 1
ATOM 670 O O . ARG A 1 85 ? 6.708 0.841 -7.850 1.00 87.88 85 ARG A O 1
ATOM 677 N N . THR A 1 86 ? 8.771 0.064 -8.279 1.00 89.94 86 THR A N 1
ATOM 678 C CA . THR A 1 86 ? 8.774 -0.935 -7.205 1.00 89.94 86 THR A CA 1
ATOM 679 C C . THR A 1 86 ? 8.784 -0.262 -5.835 1.00 89.94 86 THR A C 1
ATOM 681 O O . THR A 1 86 ? 8.083 -0.724 -4.937 1.00 89.94 86 THR A O 1
ATOM 684 N N . MET A 1 87 ? 9.461 0.879 -5.689 1.00 90.56 87 MET A N 1
ATOM 685 C CA . MET A 1 87 ? 9.433 1.674 -4.457 1.00 90.56 87 MET A CA 1
ATOM 686 C C . MET A 1 87 ? 8.044 2.227 -4.132 1.00 90.56 87 MET A C 1
ATOM 688 O O . MET A 1 87 ? 7.635 2.224 -2.970 1.00 90.56 87 MET A O 1
ATOM 692 N N . GLN A 1 88 ? 7.268 2.628 -5.142 1.00 91.00 88 GLN A N 1
ATOM 693 C CA . GLN A 1 88 ? 5.872 3.028 -4.928 1.00 91.00 88 GLN A CA 1
ATOM 694 C C . GLN A 1 88 ? 5.024 1.858 -4.406 1.00 91.00 88 GLN A C 1
ATOM 696 O O . GLN A 1 88 ? 4.257 2.018 -3.457 1.00 91.00 88 GLN A O 1
ATOM 701 N N . ILE A 1 89 ? 5.196 0.662 -4.975 1.00 90.38 89 ILE A N 1
ATOM 702 C CA . ILE A 1 89 ? 4.505 -0.554 -4.520 1.00 90.38 89 ILE A CA 1
ATOM 703 C C . ILE A 1 89 ? 4.934 -0.949 -3.102 1.00 90.38 89 ILE A C 1
ATOM 705 O O . ILE A 1 89 ? 4.085 -1.311 -2.286 1.00 90.38 89 ILE A O 1
ATOM 709 N N . LEU A 1 90 ? 6.226 -0.843 -2.788 1.00 91.94 90 LEU A N 1
ATOM 710 C CA . LEU A 1 90 ? 6.766 -1.097 -1.454 1.00 91.94 90 LEU A CA 1
ATOM 711 C C . LEU A 1 90 ? 6.142 -0.154 -0.421 1.00 91.94 90 LEU A C 1
ATOM 713 O O . LEU A 1 90 ? 5.687 -0.613 0.627 1.00 91.94 90 LEU A O 1
ATOM 717 N N . SER A 1 91 ? 6.062 1.140 -0.740 1.00 91.62 91 SER A N 1
ATOM 718 C CA . SER A 1 91 ? 5.436 2.156 0.113 1.00 91.62 91 SER A CA 1
ATOM 719 C C . SER A 1 91 ? 3.956 1.848 0.371 1.00 91.62 91 SER A C 1
ATOM 721 O O . SER A 1 91 ? 3.514 1.836 1.522 1.00 91.62 91 SER A O 1
ATOM 723 N N . ILE A 1 92 ? 3.199 1.488 -0.674 1.00 91.94 92 ILE A N 1
ATOM 724 C CA . ILE A 1 92 ? 1.797 1.054 -0.543 1.00 91.94 92 ILE A CA 1
ATOM 725 C C . ILE A 1 92 ? 1.690 -0.155 0.393 1.00 91.94 92 ILE A C 1
ATOM 727 O O . ILE A 1 92 ? 0.880 -0.151 1.322 1.00 91.94 92 ILE A O 1
ATOM 731 N N . ALA A 1 93 ? 2.518 -1.181 0.182 1.00 92.25 93 ALA A N 1
ATOM 732 C CA . ALA A 1 93 ? 2.512 -2.382 1.007 1.00 92.25 93 ALA A CA 1
ATOM 733 C C . ALA A 1 93 ? 2.810 -2.059 2.478 1.00 92.25 93 ALA A C 1
ATOM 735 O O . ALA A 1 93 ? 2.137 -2.571 3.373 1.00 92.25 93 ALA A O 1
ATOM 736 N N . GLN A 1 94 ? 3.776 -1.175 2.730 1.00 93.31 94 GLN A N 1
ATOM 737 C CA . GLN A 1 94 ? 4.155 -0.737 4.069 1.00 93.31 94 GLN A CA 1
ATOM 738 C C . GLN A 1 94 ? 3.028 0.017 4.778 1.00 93.31 94 GLN A C 1
ATOM 740 O O . GLN A 1 94 ? 2.729 -0.289 5.935 1.00 93.31 94 GLN A O 1
ATOM 745 N N . MET A 1 95 ? 2.358 0.949 4.095 1.00 90.81 95 MET A N 1
ATOM 746 C CA . MET A 1 95 ? 1.198 1.658 4.646 1.00 90.81 95 MET A CA 1
ATOM 747 C C . MET A 1 95 ? 0.076 0.689 5.027 1.00 90.81 95 MET A C 1
ATOM 749 O O . MET A 1 95 ? -0.482 0.786 6.121 1.00 90.81 95 MET A O 1
ATOM 753 N N . LEU A 1 96 ? -0.212 -0.289 4.166 1.00 89.31 96 LEU A N 1
ATOM 754 C CA . LEU A 1 96 ? -1.242 -1.296 4.418 1.00 89.31 96 LEU A CA 1
ATOM 755 C C . LEU A 1 96 ? -0.880 -2.233 5.573 1.00 89.31 96 LEU A C 1
ATOM 757 O O . LEU A 1 96 ? -1.737 -2.523 6.406 1.00 89.31 96 LEU A O 1
ATOM 761 N N . GLY A 1 97 ? 0.375 -2.680 5.654 1.00 89.44 97 GLY A N 1
ATOM 762 C CA . GLY A 1 97 ? 0.858 -3.508 6.760 1.00 89.44 97 GLY A CA 1
ATOM 763 C C . GLY A 1 97 ? 0.746 -2.787 8.100 1.00 89.44 97 GLY A C 1
ATOM 764 O O . GLY A 1 97 ? 0.212 -3.340 9.062 1.00 89.44 97 GLY A O 1
ATOM 765 N N . HIS A 1 98 ? 1.162 -1.519 8.140 1.00 89.44 98 HIS A N 1
ATOM 766 C CA . HIS A 1 98 ? 1.024 -0.678 9.325 1.00 89.44 98 HIS A CA 1
ATOM 767 C C . HIS A 1 98 ? -0.445 -0.494 9.720 1.00 89.44 98 HIS A C 1
ATOM 769 O O . HIS A 1 98 ? -0.814 -0.735 10.867 1.00 89.44 98 HIS A O 1
ATOM 775 N N . ALA A 1 99 ? -1.302 -0.102 8.773 1.00 84.50 99 ALA A N 1
ATOM 776 C CA . ALA A 1 99 ? -2.713 0.151 9.045 1.00 84.50 99 ALA A CA 1
ATOM 777 C C . ALA A 1 99 ? -3.474 -1.107 9.488 1.00 84.50 99 ALA A C 1
ATOM 779 O O . ALA A 1 99 ? -4.362 -1.009 10.338 1.00 84.50 99 ALA A O 1
ATOM 780 N N . SER A 1 100 ? -3.108 -2.272 8.944 1.00 84.62 100 SER A N 1
ATOM 781 C CA . SER A 1 100 ? -3.655 -3.571 9.340 1.00 84.62 100 SER A CA 1
ATOM 782 C C . SER A 1 100 ? -3.315 -3.904 10.793 1.00 84.62 100 SER A C 1
ATOM 784 O O . SER A 1 100 ? -4.201 -4.265 11.561 1.00 84.62 100 SER A O 1
ATOM 786 N N . GLU A 1 101 ? -2.048 -3.778 11.189 1.00 87.06 101 GLU A N 1
ATOM 787 C CA . GLU A 1 101 ? -1.598 -4.126 12.544 1.00 87.06 101 GLU A CA 1
ATOM 788 C C . GLU A 1 101 ? -2.060 -3.108 13.597 1.00 87.06 101 GLU A C 1
ATOM 790 O O . GLU A 1 101 ? -2.462 -3.465 14.707 1.00 87.06 101 GLU A O 1
ATOM 795 N N . ALA A 1 102 ? -2.068 -1.824 13.240 1.00 82.62 102 ALA A N 1
ATOM 796 C CA . ALA A 1 102 ? -2.576 -0.756 14.093 1.00 82.62 102 ALA A CA 1
ATOM 797 C C . ALA A 1 102 ? -4.118 -0.699 14.142 1.00 82.62 102 ALA A C 1
ATOM 799 O O . ALA A 1 102 ? -4.668 0.143 14.847 1.00 82.62 102 ALA A O 1
ATOM 800 N N . GLN A 1 103 ? -4.821 -1.584 13.418 1.00 78.62 103 GLN A N 1
ATOM 801 C CA . GLN A 1 103 ? -6.289 -1.653 13.359 1.00 78.62 103 GLN A CA 1
ATOM 802 C C . GLN A 1 103 ? -6.940 -0.300 13.022 1.00 78.62 103 GLN A C 1
ATOM 804 O O . GLN A 1 103 ? -8.016 0.042 13.514 1.00 78.62 103 GLN A O 1
ATOM 809 N N . LEU A 1 104 ? -6.283 0.491 12.167 1.00 74.69 104 LEU A N 1
ATOM 810 C CA . LEU A 1 104 ? -6.722 1.852 11.830 1.00 74.69 104 LEU A CA 1
ATOM 811 C C . LEU A 1 104 ? -7.965 1.862 10.934 1.00 74.69 104 LEU A C 1
ATOM 813 O O . LEU A 1 104 ? -8.646 2.885 10.820 1.00 74.69 104 LEU A O 1
ATOM 817 N N . ILE A 1 105 ? -8.251 0.725 10.297 1.00 69.06 105 ILE A N 1
ATOM 818 C CA . ILE A 1 105 ? -9.269 0.578 9.264 1.00 69.06 105 ILE A CA 1
ATOM 819 C C . ILE A 1 105 ? -10.243 -0.521 9.680 1.00 69.06 105 ILE A C 1
ATOM 821 O O . ILE A 1 105 ? -9.811 -1.629 9.986 1.00 69.06 105 ILE A O 1
ATOM 825 N N . PRO A 1 106 ? -11.559 -0.265 9.628 1.00 70.69 106 PRO A N 1
ATOM 826 C CA . PRO A 1 106 ? -12.552 -1.317 9.780 1.00 70.69 106 PRO A CA 1
ATOM 827 C C . PRO A 1 106 ? -12.399 -2.396 8.697 1.00 70.69 106 PRO A C 1
ATOM 829 O O . PRO A 1 106 ? -12.372 -2.066 7.510 1.00 70.69 106 PRO A O 1
ATOM 832 N N . ASP A 1 107 ? -12.428 -3.674 9.082 1.00 71.38 107 ASP A N 1
ATOM 833 C CA . ASP A 1 107 ? -12.236 -4.832 8.186 1.00 71.38 107 ASP A CA 1
ATOM 834 C C . ASP A 1 107 ? -13.051 -4.751 6.883 1.00 71.38 107 ASP A C 1
ATOM 836 O O . ASP A 1 107 ? -12.554 -5.025 5.794 1.00 71.38 107 ASP A O 1
ATOM 840 N N . ARG A 1 108 ? -14.302 -4.277 6.969 1.00 70.56 108 ARG A N 1
ATOM 841 C CA . ARG A 1 108 ? -15.196 -4.126 5.806 1.00 70.56 108 ARG A CA 1
ATOM 842 C C . ARG A 1 108 ? -14.691 -3.135 4.755 1.00 70.56 108 ARG A C 1
ATOM 844 O O . ARG A 1 108 ? -14.987 -3.299 3.574 1.00 70.56 108 ARG A O 1
ATOM 851 N N . LEU A 1 109 ? 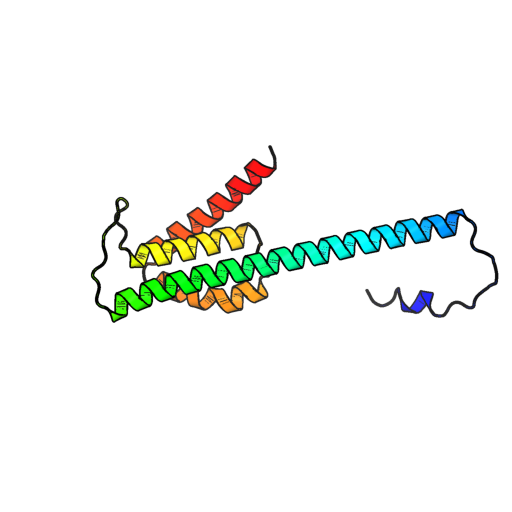-14.016 -2.066 5.178 1.00 68.06 109 LEU A N 1
ATOM 852 C CA . LEU A 1 109 ? -13.405 -1.104 4.260 1.00 68.06 109 LEU A CA 1
ATOM 853 C C . LEU A 1 109 ? -12.088 -1.661 3.730 1.00 68.06 109 LEU A C 1
ATOM 855 O O . LEU A 1 109 ? -11.817 -1.543 2.540 1.00 68.06 109 LEU A O 1
ATOM 859 N N . PHE A 1 110 ? -11.319 -2.336 4.581 1.00 70.00 110 PHE A N 1
ATOM 860 C CA . PHE A 1 110 ? -10.083 -2.985 4.172 1.00 70.00 110 PHE A CA 1
ATOM 861 C C . PHE A 1 110 ? -10.322 -3.977 3.023 1.00 70.00 110 PHE A C 1
ATOM 863 O O . PHE A 1 110 ? -9.755 -3.814 1.948 1.00 70.00 110 PHE A O 1
ATOM 870 N N . GLU A 1 111 ? -11.243 -4.930 3.175 1.00 70.69 111 GLU A N 1
ATOM 871 C CA . GLU A 1 111 ? -11.535 -5.933 2.138 1.00 70.69 111 GLU A CA 1
ATOM 872 C C . GLU A 1 111 ? -11.940 -5.314 0.793 1.00 70.69 111 GLU A C 1
ATOM 874 O O . GLU A 1 111 ? -11.508 -5.778 -0.261 1.00 70.69 111 GLU A O 1
ATOM 879 N N . ARG A 1 112 ? -12.743 -4.244 0.818 1.00 72.31 112 ARG A N 1
ATOM 880 C CA . ARG A 1 112 ? -13.272 -3.611 -0.398 1.00 72.31 112 ARG A CA 1
ATOM 881 C C . ARG A 1 112 ? -12.215 -2.852 -1.199 1.00 72.31 112 ARG A C 1
ATOM 883 O O . ARG A 1 112 ? -12.339 -2.785 -2.417 1.00 72.31 112 ARG A O 1
ATOM 890 N N . TYR A 1 113 ? -11.241 -2.242 -0.528 1.00 70.31 113 TYR A N 1
ATOM 891 C CA . TYR A 1 113 ? -10.262 -1.358 -1.171 1.00 70.31 113 TYR A CA 1
ATOM 892 C C . TYR A 1 113 ? -8.882 -2.001 -1.330 1.00 70.31 113 TYR A C 1
ATOM 894 O O . TYR A 1 113 ? -8.118 -1.592 -2.197 1.00 70.31 113 TYR A O 1
ATOM 902 N N . VAL A 1 114 ? -8.554 -3.010 -0.521 1.00 76.06 114 VAL A N 1
ATOM 903 C CA . VAL A 1 114 ? -7.192 -3.550 -0.430 1.00 76.06 114 VAL A CA 1
ATOM 904 C C . VAL A 1 114 ? -6.997 -4.824 -1.249 1.00 76.06 114 VAL A C 1
ATOM 906 O O . VAL A 1 114 ? -5.886 -5.075 -1.707 1.00 76.06 114 VAL A O 1
ATOM 909 N N . ALA A 1 115 ? -8.050 -5.608 -1.504 1.00 79.19 115 ALA A N 1
ATOM 910 C CA . ALA A 1 115 ? -7.924 -6.867 -2.245 1.00 79.19 115 ALA A CA 1
ATOM 911 C C . ALA A 1 115 ? -7.297 -6.675 -3.640 1.00 79.19 115 ALA A C 1
ATOM 913 O O . ALA A 1 115 ? -6.340 -7.369 -3.990 1.00 79.19 115 ALA A O 1
ATOM 914 N N . ASP A 1 116 ? -7.771 -5.684 -4.396 1.00 81.50 116 ASP A N 1
ATOM 915 C CA . ASP A 1 116 ? -7.244 -5.384 -5.732 1.00 81.50 116 ASP A CA 1
ATOM 916 C C . ASP A 1 116 ? -5.810 -4.830 -5.674 1.00 81.50 116 ASP A C 1
ATOM 918 O O . ASP A 1 116 ? -4.984 -5.145 -6.532 1.00 81.50 116 ASP A O 1
ATOM 922 N N . LEU A 1 117 ? -5.482 -4.066 -4.625 1.00 81.94 117 LEU A N 1
ATOM 923 C CA . LEU A 1 117 ? -4.131 -3.545 -4.393 1.00 81.94 117 LEU A CA 1
ATOM 924 C C . LEU A 1 117 ? -3.133 -4.662 -4.091 1.00 81.94 117 LEU A C 1
ATOM 926 O O . LEU A 1 117 ? -2.021 -4.633 -4.609 1.00 81.94 117 LEU A O 1
ATOM 930 N N . ILE A 1 118 ? -3.532 -5.667 -3.305 1.00 84.00 118 ILE A N 1
ATOM 931 C CA . ILE A 1 118 ? -2.710 -6.853 -3.027 1.00 84.00 118 ILE A CA 1
ATOM 932 C C . ILE A 1 118 ? -2.401 -7.597 -4.325 1.00 84.00 118 ILE A C 1
ATOM 934 O O . ILE A 1 118 ? -1.252 -7.963 -4.577 1.00 84.00 118 ILE A O 1
ATOM 938 N N . VAL A 1 119 ? -3.415 -7.810 -5.167 1.00 85.06 119 VAL A N 1
ATOM 939 C CA . VAL A 1 119 ? -3.237 -8.488 -6.456 1.00 85.06 119 VAL A CA 1
ATOM 940 C C . VAL A 1 119 ? -2.290 -7.693 -7.355 1.00 85.06 119 VAL A C 1
ATOM 942 O O . VAL A 1 119 ? -1.348 -8.271 -7.898 1.00 85.06 119 VAL A O 1
ATOM 945 N N . LEU A 1 120 ? -2.493 -6.379 -7.472 1.00 81.62 120 LEU A N 1
ATOM 946 C CA . LEU A 1 120 ? -1.636 -5.495 -8.263 1.00 81.62 120 LEU A CA 1
ATOM 947 C C . LEU A 1 120 ? -0.186 -5.492 -7.756 1.00 81.62 120 LEU A C 1
ATOM 949 O O . LEU A 1 120 ? 0.754 -5.592 -8.547 1.00 81.62 120 LEU A O 1
ATOM 953 N N . GLY A 1 121 ? -0.004 -5.408 -6.439 1.00 82.88 121 GLY A N 1
ATOM 954 C CA . GLY A 1 121 ? 1.299 -5.433 -5.790 1.00 82.88 121 GLY A CA 1
ATOM 955 C C . GLY A 1 121 ? 2.062 -6.719 -6.081 1.00 82.88 121 GLY A C 1
ATOM 956 O O . GLY A 1 121 ? 3.200 -6.671 -6.543 1.00 82.88 121 GLY A O 1
ATOM 957 N N . HIS A 1 122 ? 1.410 -7.872 -5.917 1.00 84.81 122 HIS A N 1
ATOM 958 C CA . HIS A 1 122 ? 2.011 -9.167 -6.235 1.00 84.81 122 HIS A CA 1
ATOM 959 C C . HIS A 1 122 ? 2.319 -9.3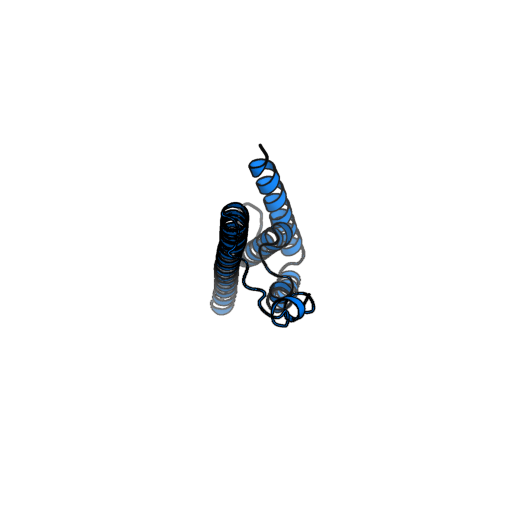58 -7.722 1.00 84.81 122 HIS A C 1
ATOM 961 O O . HIS A 1 122 ? 3.311 -10.009 -8.047 1.00 84.81 122 HIS A O 1
ATOM 967 N N . GLN A 1 123 ? 1.491 -8.817 -8.619 1.00 85.06 123 GLN A N 1
ATOM 968 C CA . GLN A 1 123 ? 1.748 -8.860 -10.062 1.00 85.06 123 GLN A CA 1
ATOM 969 C C . GLN A 1 123 ? 2.924 -7.975 -10.475 1.00 85.06 123 GLN A C 1
ATOM 971 O O . GLN A 1 123 ? 3.603 -8.298 -11.447 1.00 85.06 123 GLN A O 1
ATOM 976 N N . THR A 1 124 ? 3.153 -6.877 -9.752 1.00 81.50 124 THR A N 1
ATOM 977 C CA . THR A 1 124 ? 4.255 -5.954 -10.032 1.00 81.50 124 THR A CA 1
ATOM 978 C C . THR A 1 124 ? 5.569 -6.499 -9.481 1.00 81.50 124 THR A C 1
ATOM 980 O O . THR A 1 124 ? 6.509 -6.714 -10.239 1.00 81.50 124 THR A O 1
ATOM 983 N N . ASP A 1 125 ? 5.624 -6.766 -8.175 1.00 87.06 125 ASP A N 1
ATOM 984 C CA . ASP A 1 125 ? 6.772 -7.383 -7.513 1.00 87.06 125 ASP A CA 1
ATOM 985 C C . ASP A 1 125 ? 6.333 -8.011 -6.181 1.00 87.06 125 ASP A C 1
ATOM 987 O O . ASP A 1 125 ? 6.171 -7.347 -5.153 1.00 87.06 125 ASP A O 1
ATOM 991 N N . ALA A 1 126 ? 6.143 -9.331 -6.189 1.00 88.56 126 ALA A N 1
ATOM 992 C CA . ALA A 1 126 ? 5.705 -10.060 -5.005 1.00 88.56 126 ALA A CA 1
ATOM 993 C C . ALA A 1 126 ? 6.727 -10.042 -3.858 1.00 88.56 126 ALA A C 1
ATOM 995 O O . ALA A 1 126 ? 6.329 -10.187 -2.699 1.00 88.56 126 ALA A O 1
ATOM 996 N N . TYR A 1 127 ? 8.022 -9.907 -4.145 1.00 90.12 127 TYR A N 1
ATOM 997 C CA . TYR A 1 127 ? 9.034 -9.860 -3.097 1.00 90.12 127 TYR A CA 1
ATOM 998 C C . TYR A 1 127 ? 9.008 -8.498 -2.402 1.00 90.12 127 TYR A C 1
ATOM 1000 O O . TYR A 1 127 ? 8.869 -8.453 -1.178 1.00 90.12 127 TYR A O 1
ATOM 1008 N N . ALA A 1 128 ? 9.051 -7.409 -3.172 1.00 88.81 128 ALA A N 1
ATOM 1009 C CA . ALA A 1 128 ? 8.996 -6.050 -2.641 1.00 88.81 128 ALA A CA 1
ATOM 1010 C C . ALA A 1 128 ? 7.694 -5.800 -1.868 1.00 88.81 128 ALA A C 1
ATOM 1012 O O . ALA A 1 128 ? 7.725 -5.232 -0.776 1.00 88.81 128 ALA A O 1
ATOM 1013 N N . TRP A 1 129 ? 6.565 -6.314 -2.369 1.00 91.88 129 TRP A N 1
ATOM 1014 C CA . TRP A 1 129 ? 5.283 -6.257 -1.666 1.00 91.88 129 TRP A CA 1
ATOM 1015 C C . TRP A 1 129 ? 5.348 -6.912 -0.282 1.00 91.88 129 TRP A C 1
ATOM 1017 O O . TRP A 1 129 ? 5.027 -6.294 0.732 1.00 91.88 129 TRP A O 1
ATOM 1027 N N . ASN A 1 130 ? 5.795 -8.169 -0.219 1.00 92.75 130 ASN A N 1
ATOM 1028 C CA . ASN A 1 130 ? 5.876 -8.904 1.043 1.00 92.75 130 ASN A CA 1
ATOM 1029 C C . ASN A 1 130 ? 6.859 -8.256 2.026 1.00 92.75 130 ASN A C 1
ATOM 1031 O O . ASN A 1 130 ? 6.604 -8.246 3.232 1.00 92.75 130 ASN A O 1
ATOM 1035 N N . TYR A 1 131 ? 7.978 -7.740 1.518 1.00 92.56 131 TYR A N 1
ATOM 1036 C CA . TYR A 1 131 ? 8.962 -7.021 2.315 1.00 92.56 131 TYR A CA 1
ATOM 1037 C C . TYR A 1 131 ? 8.359 -5.747 2.920 1.00 92.56 131 TYR A C 1
ATOM 1039 O O . TYR A 1 131 ? 8.358 -5.602 4.144 1.00 92.56 131 TYR A O 1
ATOM 1047 N N . GLY A 1 132 ? 7.772 -4.880 2.089 1.00 92.62 132 GLY A N 1
ATOM 1048 C CA . GLY A 1 132 ? 7.145 -3.634 2.529 1.00 92.62 132 GLY A CA 1
ATOM 1049 C C . GLY A 1 132 ? 6.030 -3.878 3.541 1.00 92.62 132 GLY A C 1
ATOM 1050 O O . GLY A 1 132 ? 6.027 -3.276 4.613 1.00 92.62 132 GLY A O 1
ATOM 1051 N N . PHE A 1 133 ? 5.142 -4.840 3.272 1.00 93.06 133 PHE A N 1
ATOM 1052 C CA . PHE A 1 133 ? 4.052 -5.184 4.187 1.00 93.06 133 PHE A CA 1
ATOM 1053 C C . PHE A 1 133 ? 4.562 -5.597 5.571 1.00 93.06 133 PHE A C 1
ATOM 1055 O O . PHE A 1 133 ? 4.090 -5.086 6.587 1.00 93.06 133 PHE A O 1
ATOM 1062 N N . ARG A 1 134 ? 5.564 -6.483 5.627 1.00 94.06 134 ARG A N 1
ATOM 1063 C CA . ARG A 1 134 ? 6.175 -6.900 6.898 1.00 94.06 134 ARG A CA 1
ATOM 1064 C C . ARG A 1 134 ? 6.835 -5.734 7.621 1.00 94.06 134 ARG A C 1
ATOM 1066 O O . ARG A 1 134 ? 6.640 -5.610 8.824 1.00 94.06 134 ARG A O 1
ATOM 1073 N N . ALA A 1 135 ? 7.554 -4.872 6.904 1.00 93.88 135 ALA A N 1
ATOM 1074 C CA . ALA A 1 135 ? 8.160 -3.679 7.488 1.00 93.88 135 ALA A CA 1
ATOM 1075 C C . ALA A 1 135 ? 7.102 -2.748 8.107 1.00 93.88 135 ALA A C 1
ATOM 1077 O O . ALA A 1 135 ? 7.307 -2.205 9.191 1.00 93.88 135 ALA A O 1
ATOM 1078 N N . GLY A 1 136 ? 5.942 -2.612 7.460 1.00 92.25 136 GLY A N 1
ATOM 1079 C CA . GLY A 1 136 ? 4.802 -1.855 7.979 1.00 92.25 136 GLY A CA 1
ATOM 1080 C C . GLY A 1 136 ? 4.247 -2.431 9.280 1.00 92.25 136 GLY A C 1
ATOM 1081 O O . GLY A 1 136 ? 4.066 -1.697 10.252 1.00 92.25 136 GLY A O 1
ATOM 1082 N N . VAL A 1 137 ? 4.030 -3.748 9.317 1.00 92.62 137 VAL A N 1
ATOM 1083 C CA . VAL A 1 137 ? 3.579 -4.467 10.522 1.00 92.62 137 VAL A CA 1
ATOM 1084 C C . VAL A 1 137 ? 4.581 -4.297 11.663 1.00 92.62 137 VAL A C 1
ATOM 1086 O O . VAL A 1 137 ? 4.197 -3.921 12.767 1.00 92.62 137 VAL A O 1
ATOM 1089 N N . THR A 1 138 ? 5.873 -4.514 11.402 1.00 93.94 138 THR A N 1
ATOM 1090 C CA . THR A 1 138 ? 6.932 -4.341 12.407 1.00 93.94 138 THR A CA 1
ATOM 1091 C C . THR A 1 138 ? 6.936 -2.926 12.975 1.00 93.94 138 THR A C 1
ATOM 1093 O O . THR A 1 138 ? 6.945 -2.770 14.192 1.00 93.94 138 THR A O 1
ATOM 1096 N N . ARG A 1 139 ? 6.823 -1.902 12.124 1.00 91.19 139 ARG A N 1
ATOM 1097 C CA . ARG A 1 139 ? 6.766 -0.505 12.569 1.00 91.19 139 ARG A CA 1
ATOM 1098 C C . ARG A 1 139 ? 5.562 -0.220 13.470 1.00 91.19 139 ARG A C 1
ATOM 1100 O O . ARG A 1 139 ? 5.703 0.485 14.462 1.00 91.19 139 ARG A O 1
ATOM 1107 N N . ALA A 1 140 ? 4.385 -0.757 13.150 1.00 88.50 140 ALA A N 1
ATOM 1108 C CA . ALA A 1 140 ? 3.201 -0.596 13.998 1.00 88.50 140 ALA A CA 1
ATOM 1109 C C . ALA A 1 140 ? 3.391 -1.244 15.381 1.00 88.50 140 ALA A C 1
ATOM 1111 O O . ALA A 1 140 ? 2.964 -0.693 16.396 1.00 88.50 140 ALA A O 1
ATOM 1112 N N . ILE A 1 141 ? 4.056 -2.401 15.424 1.00 89.75 141 ILE A N 1
ATOM 1113 C CA . ILE A 1 141 ? 4.402 -3.090 16.670 1.00 89.75 141 ILE A CA 1
ATOM 1114 C C . ILE A 1 141 ? 5.392 -2.252 17.490 1.00 89.75 141 ILE A C 1
ATOM 1116 O O . ILE A 1 141 ? 5.176 -2.063 18.684 1.00 89.75 141 ILE A O 1
ATOM 1120 N N . GLU A 1 142 ? 6.447 -1.729 16.862 1.00 90.19 142 GLU A N 1
ATOM 1121 C CA . GLU A 1 142 ? 7.456 -0.877 17.508 1.00 90.19 142 GLU A CA 1
ATOM 1122 C C . GLU A 1 142 ? 6.831 0.377 18.130 1.00 90.19 142 GLU A C 1
ATOM 1124 O O . GLU A 1 142 ? 7.026 0.626 19.317 1.00 90.19 142 GLU A O 1
ATOM 1129 N N . LEU A 1 143 ? 5.997 1.100 17.377 1.00 87.69 143 LEU A N 1
ATOM 1130 C CA . LEU A 1 143 ? 5.304 2.294 17.875 1.00 87.69 143 LEU A CA 1
ATOM 1131 C C . LEU A 1 143 ? 4.399 1.978 19.073 1.00 87.69 143 LEU A C 1
ATOM 1133 O O . LEU A 1 143 ? 4.379 2.719 20.052 1.00 87.69 143 LEU A O 1
ATOM 1137 N N . ARG A 1 144 ? 3.700 0.836 19.047 1.00 85.62 144 ARG A N 1
ATOM 1138 C CA . ARG A 1 144 ? 2.877 0.391 20.180 1.00 85.62 144 ARG A CA 1
ATOM 1139 C C . ARG A 1 144 ? 3.715 0.123 21.435 1.00 85.62 144 ARG A C 1
ATOM 1141 O O . ARG A 1 144 ? 3.229 0.346 22.541 1.00 85.62 144 ARG A O 1
ATOM 1148 N N . TYR A 1 145 ? 4.937 -0.389 21.286 1.00 84.44 145 TYR A N 1
ATOM 1149 C CA . TYR A 1 145 ? 5.852 -0.577 22.413 1.00 84.44 145 TYR A CA 1
ATOM 1150 C C . TYR A 1 145 ? 6.380 0.754 22.955 1.00 84.44 145 TYR A C 1
ATOM 1152 O O . TYR A 1 145 ? 6.497 0.898 24.170 1.00 84.44 145 TYR A O 1
ATOM 1160 N N . GLU A 1 146 ? 6.675 1.719 22.083 1.00 84.81 146 GLU A N 1
ATOM 1161 C CA . GLU A 1 146 ? 7.120 3.061 22.477 1.00 84.81 146 GLU A CA 1
ATOM 1162 C C . GLU A 1 146 ? 6.041 3.823 23.258 1.00 84.81 146 GLU A C 1
ATOM 1164 O O . GLU A 1 146 ? 6.356 4.460 24.256 1.00 84.81 146 GLU A O 1
ATOM 1169 N N . GLU A 1 147 ? 4.766 3.702 22.879 1.00 75.75 147 GLU A N 1
ATOM 1170 C CA . GLU A 1 147 ? 3.635 4.321 23.594 1.00 75.75 147 GLU A CA 1
ATOM 1171 C C . GLU A 1 147 ? 3.400 3.754 25.009 1.00 75.75 147 GLU A C 1
ATOM 1173 O O . GLU A 1 147 ? 2.666 4.348 25.801 1.00 75.75 147 GLU A O 1
ATOM 1178 N N . GLN A 1 148 ? 3.987 2.596 25.333 1.00 68.19 148 GLN A N 1
ATOM 1179 C CA . GLN A 1 148 ? 3.836 1.919 26.628 1.00 68.19 148 GLN A CA 1
ATOM 1180 C C . GLN A 1 148 ? 4.983 2.199 27.617 1.00 68.19 148 GLN A C 1
ATOM 1182 O O . GLN A 1 148 ? 4.888 1.760 28.768 1.00 68.19 148 GLN A O 1
ATOM 1187 N N . MET A 1 149 ? 6.048 2.888 27.191 1.00 57.88 149 MET A N 1
ATOM 1188 C CA . MET A 1 149 ? 7.174 3.320 28.040 1.00 57.88 149 MET A CA 1
ATOM 1189 C C . MET A 1 149 ? 7.005 4.755 28.535 1.00 57.88 149 MET A C 1
ATOM 1191 O O . MET A 1 149 ? 7.414 4.998 29.694 1.00 57.88 149 MET A O 1
#

pLDDT: mean 74.79, std 17.21, range [33.56, 94.06]